Protein AF-0000000066505344 (afdb_homodimer)

Nearest PDB structures (foldseek):
  8f2r-assembly1_I  TM=7.159E-01  e=1.677E-07  Homo sapiens
  8f2u-assembly1_J  TM=8.612E-01  e=7.025E-05  Homo sapiens
  8f2u-assembly1_F  TM=8.385E-01  e=7.400E-04  Homo sapiens
  6rw8-assembly1_A  TM=5.226E-01  e=8.650E-01  Xenorhabdus nematophila
  4qk0-assembly2_D  TM=3.833E-01  e=3.715E-01  Geobacillus stearothermophilus

Secondary structure (DSSP, 8-state):
---------PPBEEEEEEEEEEEE---GGG--EEEEEEEEEEEE--TT--SSTT----EEEEEEEE-HHHHHHHHHHHHHHHHHHHH--/---------PPBEEEEEEEEEEEE---GGG--EEEEEEEEEEEE--TT--SSTT----EEEEEEEE-HHHHHHHHHHHHHHHHHHHH--

Structure (mmCIF, N/CA/C/O backbone):
data_AF-0000000066505344-model_v1
#
loop_
_entity.id
_entity.type
_entity.pdbx_description
1 polymer 'COMM domain-containing protein'
#
loop_
_atom_site.group_PDB
_atom_site.id
_atom_site.type_symbol
_atom_site.label_atom_id
_atom_site.label_alt_id
_atom_site.label_comp_id
_atom_site.label_asym_id
_atom_site.label_entity_id
_atom_site.label_seq_id
_atom_site.pdbx_PDB_ins_code
_atom_site.Cartn_x
_atom_site.Cartn_y
_atom_site.Cartn_z
_atom_site.occupancy
_atom_site.B_iso_or_equiv
_atom_site.auth_seq_id
_atom_site.auth_comp_id
_atom_site.auth_asym_id
_atom_site.auth_atom_id
_atom_site.pdbx_PDB_model_num
ATOM 1 N N . MET A 1 1 ? -14.609 29.438 19.594 1 24.58 1 MET A N 1
ATOM 2 C CA . MET A 1 1 ? -14.969 28.734 18.359 1 24.58 1 MET A CA 1
ATOM 3 C C . MET A 1 1 ? -13.781 27.922 17.844 1 24.58 1 MET A C 1
ATOM 5 O O . MET A 1 1 ? -12.805 28.5 17.344 1 24.58 1 MET A O 1
ATOM 9 N N . SER A 1 2 ? -13.227 27.094 18.703 1 27.55 2 SER A N 1
ATOM 10 C CA . SER A 1 2 ? -12.211 26.141 18.25 1 27.55 2 SER A CA 1
ATOM 11 C C . SER A 1 2 ? -12.57 25.547 16.906 1 27.55 2 SER A C 1
ATOM 13 O O . SER A 1 2 ? -13.625 24.938 16.75 1 27.55 2 SER A O 1
ATOM 15 N N . ASN A 1 3 ? -12.578 26.438 15.852 1 31.67 3 ASN A N 1
ATOM 16 C CA . ASN A 1 3 ? -12.711 25.875 14.508 1 31.67 3 ASN A CA 1
ATOM 17 C C . ASN A 1 3 ? -12.195 24.438 14.445 1 31.67 3 ASN A C 1
ATOM 19 O O . ASN A 1 3 ? -10.992 24.203 14.602 1 31.67 3 ASN A O 1
ATOM 23 N N . SER A 1 4 ? -12.875 23.516 15.227 1 34.47 4 SER A N 1
ATOM 24 C CA . SER A 1 4 ? -12.672 22.094 14.961 1 34.47 4 SER A CA 1
ATOM 25 C C . SER A 1 4 ? -12.414 21.844 13.477 1 34.47 4 SER A C 1
ATOM 27 O O . SER A 1 4 ? -13.32 21.984 12.656 1 34.47 4 SER A O 1
ATOM 29 N N . THR A 1 5 ? -11.516 22.578 12.852 1 36.66 5 THR A N 1
ATOM 30 C CA . THR A 1 5 ? -11.078 22.156 11.523 1 36.66 5 THR A CA 1
ATOM 31 C C . THR A 1 5 ? -11.328 20.672 11.32 1 36.66 5 THR A C 1
ATOM 33 O O . THR A 1 5 ? -10.695 19.844 11.961 1 36.66 5 THR A O 1
ATOM 36 N N . ASN A 1 6 ? -12.523 20.234 11.445 1 39.16 6 ASN A N 1
ATOM 37 C CA . ASN A 1 6 ? -13.07 18.938 11.023 1 39.16 6 ASN A CA 1
ATOM 38 C C . ASN A 1 6 ? -12.305 18.375 9.828 1 39.16 6 ASN A C 1
ATOM 40 O O . ASN A 1 6 ? -12.688 18.594 8.68 1 39.16 6 ASN A O 1
ATOM 44 N N . THR A 1 7 ? -11.203 18.859 9.531 1 48.88 7 THR A N 1
ATOM 45 C CA . THR A 1 7 ? -10.523 18.406 8.328 1 48.88 7 THR A CA 1
ATOM 46 C C . THR A 1 7 ? -10.68 16.891 8.164 1 48.88 7 THR A C 1
ATOM 48 O O . THR A 1 7 ? -10.602 16.141 9.141 1 48.88 7 THR A O 1
ATOM 51 N N . CYS A 1 8 ? -11.773 16.484 7.379 1 55.22 8 CYS A N 1
ATOM 52 C CA . CYS A 1 8 ? -12.047 15.117 6.93 1 55.22 8 CYS A CA 1
ATOM 53 C C . CYS A 1 8 ? -10.766 14.297 6.895 1 55.22 8 CYS A C 1
ATOM 55 O O . CYS A 1 8 ? -9.938 14.469 6 1 55.22 8 CYS A O 1
ATOM 57 N N . SER A 1 9 ? -10.297 14.062 8.109 1 75.12 9 SER A N 1
ATOM 58 C CA . SER A 1 9 ? -9.078 13.273 8.258 1 75.12 9 SER A CA 1
ATOM 59 C C . SER A 1 9 ? -9.203 11.922 7.559 1 75.12 9 SER A C 1
ATOM 61 O O . SER A 1 9 ? -10.305 11.391 7.418 1 75.12 9 SER A O 1
ATOM 63 N N . LEU A 1 10 ? -8.5 11.664 6.59 1 86.19 10 LEU A N 1
ATOM 64 C CA . LEU A 1 10 ? -8.414 10.375 5.918 1 86.19 10 LEU A CA 1
ATOM 65 C C . LEU A 1 10 ? -8.031 9.273 6.898 1 86.19 10 LEU A C 1
ATOM 67 O O . LEU A 1 10 ? -7.391 9.539 7.918 1 86.19 10 LEU A O 1
ATOM 71 N N . PRO A 1 11 ? -8.695 8.133 6.699 1 89.88 11 PRO A N 1
ATOM 72 C CA . PRO A 1 11 ? -8.266 7 7.527 1 89.88 11 PRO A CA 1
ATOM 73 C C . PRO A 1 11 ? -6.758 6.785 7.5 1 89.88 11 PRO A C 1
ATOM 75 O O . PRO A 1 11 ? -6.102 7.113 6.508 1 89.88 11 PRO A O 1
ATOM 78 N N . ARG A 1 12 ? -6.207 6.309 8.633 1 91.5 12 ARG A N 1
ATOM 79 C CA . ARG A 1 12 ? -4.805 5.914 8.711 1 91.5 12 ARG A CA 1
ATOM 80 C C . ARG A 1 12 ? -4.652 4.406 8.547 1 91.5 12 ARG A C 1
ATOM 82 O O . ARG A 1 12 ? -5.562 3.643 8.875 1 91.5 12 ARG A O 1
ATOM 89 N N . MET A 1 13 ? -3.576 4.031 8.031 1 93.12 13 MET A N 1
ATOM 90 C CA . MET A 1 13 ? -3.266 2.607 7.98 1 93.12 13 MET A CA 1
ATOM 91 C C . MET A 1 13 ? -2.953 2.062 9.367 1 93.12 13 MET A C 1
ATOM 93 O O . MET A 1 13 ? -2.137 2.635 10.094 1 93.12 13 MET A O 1
ATOM 97 N N . VAL A 1 14 ? -3.619 0.984 9.742 1 93.06 14 VAL A N 1
ATOM 98 C CA . VAL A 1 14 ? -3.48 0.418 11.086 1 93.06 14 VAL A CA 1
ATOM 99 C C . VAL A 1 14 ? -2.49 -0.744 11.055 1 93.06 14 VAL A C 1
ATOM 101 O O . VAL A 1 14 ? -1.747 -0.96 12.016 1 93.06 14 VAL A O 1
ATOM 104 N N . SER A 1 15 ? -2.537 -1.477 9.953 1 94.12 15 SER A N 1
ATOM 105 C CA . SER A 1 15 ? -1.648 -2.631 9.867 1 94.12 15 SER A CA 1
ATOM 106 C C . SER A 1 15 ? -1.377 -3.01 8.414 1 94.12 15 SER A C 1
ATOM 108 O O . SER A 1 15 ? -2.193 -2.734 7.535 1 94.12 15 SER A O 1
ATOM 110 N N . LEU A 1 16 ? -0.173 -3.576 8.195 1 95.06 16 LEU A N 1
ATOM 111 C CA . LEU A 1 16 ? 0.272 -4.105 6.914 1 95.06 16 LEU A CA 1
ATOM 112 C C . LEU A 1 16 ? 0.812 -5.523 7.07 1 95.06 16 LEU A C 1
ATOM 114 O O . LEU A 1 16 ? 1.646 -5.785 7.938 1 95.06 16 LEU A O 1
ATOM 118 N N . ASP A 1 17 ? 0.22 -6.449 6.324 1 95.69 17 ASP A N 1
ATOM 119 C CA . ASP A 1 17 ? 0.693 -7.832 6.285 1 95.69 17 ASP A CA 1
ATOM 120 C C . ASP A 1 17 ? 0.846 -8.32 4.844 1 95.69 17 ASP A C 1
ATOM 122 O O . ASP A 1 17 ? 0.149 -7.84 3.945 1 95.69 17 ASP A O 1
ATOM 126 N N . TRP A 1 18 ? 1.891 -9.109 4.684 1 95.88 18 TRP A N 1
ATOM 127 C CA . TRP A 1 18 ? 2.098 -9.656 3.346 1 95.88 18 TRP A CA 1
ATOM 128 C C . TRP A 1 18 ? 2.504 -11.125 3.414 1 95.88 18 TRP A C 1
ATOM 130 O O . TRP A 1 18 ? 3.018 -11.586 4.438 1 95.88 18 TRP A O 1
ATOM 140 N N . ARG A 1 19 ? 2.139 -11.812 2.502 1 95.69 19 ARG A N 1
ATOM 141 C CA . ARG A 1 19 ? 2.566 -13.195 2.316 1 95.69 19 ARG A CA 1
ATOM 142 C C . ARG A 1 19 ? 2.842 -13.492 0.845 1 95.69 19 ARG A C 1
ATOM 144 O O . ARG A 1 19 ? 2.189 -12.93 -0.039 1 95.69 19 ARG A O 1
ATOM 151 N N . MET A 1 20 ? 3.832 -14.266 0.591 1 92.94 20 MET A N 1
ATOM 152 C CA . MET A 1 20 ? 4.156 -14.719 -0.758 1 92.94 20 MET A CA 1
ATOM 153 C C . MET A 1 20 ? 3.643 -16.141 -0.994 1 92.94 20 MET A C 1
ATOM 155 O O . MET A 1 20 ? 3.75 -16.984 -0.115 1 92.94 20 MET A O 1
ATOM 159 N N . ASP A 1 21 ? 2.941 -16.297 -2.092 1 87.69 21 ASP A N 1
ATOM 160 C CA . ASP A 1 21 ? 2.475 -17.609 -2.496 1 87.69 21 ASP A CA 1
ATOM 161 C C . ASP A 1 21 ? 3.002 -17.984 -3.879 1 87.69 21 ASP A C 1
ATOM 163 O O . ASP A 1 21 ? 3.436 -17.125 -4.637 1 87.69 21 ASP A O 1
ATOM 167 N N . ILE A 1 22 ? 3.184 -19.297 -4.043 1 86.31 22 ILE A N 1
ATOM 168 C CA . ILE A 1 22 ? 3.646 -19.781 -5.34 1 86.31 22 ILE A CA 1
ATOM 169 C C . ILE A 1 22 ? 2.523 -20.547 -6.039 1 86.31 22 ILE A C 1
ATOM 171 O O . ILE A 1 22 ? 1.933 -21.453 -5.457 1 86.31 22 ILE A O 1
ATOM 175 N N . LYS A 1 23 ? 2.096 -20.016 -7.125 1 77.44 23 LYS A N 1
ATOM 176 C CA . LYS A 1 23 ? 1.191 -20.766 -7.988 1 77.44 23 LYS A CA 1
ATOM 177 C C . LYS A 1 23 ? 1.968 -21.656 -8.961 1 77.44 23 LYS A C 1
ATOM 179 O O . LYS A 1 23 ? 3.039 -21.266 -9.438 1 77.44 23 LYS A O 1
ATOM 184 N N . THR A 1 24 ? 1.573 -22.891 -9.008 1 79 24 THR A N 1
ATOM 185 C CA . THR A 1 24 ? 2.27 -23.828 -9.875 1 79 24 THR A CA 1
ATOM 186 C C . THR A 1 24 ? 1.419 -24.156 -11.102 1 79 24 THR A C 1
ATOM 188 O O . THR A 1 24 ? 0.193 -24.25 -11.008 1 79 24 THR A O 1
ATOM 191 N N . SER A 1 25 ? 2.088 -24.203 -12.227 1 75.5 25 SER A N 1
ATOM 192 C CA . SER A 1 25 ? 1.41 -24.734 -13.398 1 75.5 25 SER A CA 1
ATOM 193 C C . SER A 1 25 ? 1.431 -26.266 -13.398 1 75.5 25 SER A C 1
ATOM 195 O O . SER A 1 25 ? 2.367 -26.875 -12.883 1 75.5 25 SER A O 1
ATOM 197 N N . SER A 1 26 ? 0.254 -26.891 -13.633 1 76 26 SER A N 1
ATOM 198 C CA . SER A 1 26 ? 0.185 -28.344 -13.688 1 76 26 SER A CA 1
ATOM 199 C C . SER A 1 26 ? 0.644 -28.875 -15.039 1 76 26 SER A C 1
ATOM 201 O O . SER A 1 26 ? 0.779 -30.078 -15.227 1 76 26 SER A O 1
ATOM 203 N N . ASP A 1 27 ? 0.728 -28.016 -15.969 1 75.25 27 ASP A N 1
ATOM 204 C CA . ASP A 1 27 ? 1.2 -28.484 -17.266 1 75.25 27 ASP A CA 1
ATOM 205 C C . ASP A 1 27 ? 2.65 -28.953 -17.188 1 75.25 27 ASP A C 1
ATOM 207 O O . ASP A 1 27 ? 3.531 -28.203 -16.766 1 75.25 27 ASP A O 1
ATOM 211 N N . VAL A 1 28 ? 2.926 -30.281 -17.547 1 72.44 28 VAL A N 1
ATOM 212 C CA . VAL A 1 28 ? 4.207 -30.969 -17.391 1 72.44 28 VAL A CA 1
ATOM 213 C C . VAL A 1 28 ? 5.293 -30.219 -18.156 1 72.44 28 VAL A C 1
ATOM 215 O O . VAL A 1 28 ? 6.441 -30.156 -17.703 1 72.44 28 VAL A O 1
ATOM 218 N N . MET A 1 29 ? 5.09 -29.594 -19.203 1 85.19 29 MET A N 1
ATOM 219 C CA . MET A 1 29 ? 6.105 -28.938 -20.031 1 85.19 29 MET A CA 1
ATOM 220 C C . MET A 1 29 ? 6.297 -27.484 -19.609 1 85.19 29 MET A C 1
ATOM 222 O O . MET A 1 29 ? 7.312 -26.875 -19.938 1 85.19 29 MET A O 1
ATOM 226 N N . SER A 1 30 ? 5.422 -26.953 -18.984 1 74.44 30 SER A N 1
ATOM 227 C CA . SER A 1 30 ? 5.438 -25.531 -18.672 1 74.44 30 SER A CA 1
ATOM 228 C C . SER A 1 30 ? 5.336 -25.281 -17.172 1 74.44 30 SER A C 1
ATOM 230 O O . SER A 1 30 ? 4.801 -24.266 -16.734 1 74.44 30 SER A O 1
ATOM 232 N N . ARG A 1 31 ? 5.871 -26.219 -16.375 1 77.81 31 ARG A N 1
ATOM 233 C CA . ARG A 1 31 ? 5.715 -26.109 -14.922 1 77.81 31 ARG A CA 1
ATOM 234 C C . ARG A 1 31 ? 6.516 -24.938 -14.367 1 77.81 31 ARG A C 1
ATOM 236 O O . ARG A 1 31 ? 7.742 -25.016 -14.25 1 77.81 31 ARG A O 1
ATOM 243 N N . MET A 1 32 ? 5.84 -23.719 -14.453 1 76.38 32 MET A N 1
ATOM 244 C CA . MET A 1 32 ? 6.488 -22.547 -13.867 1 76.38 32 MET A CA 1
ATOM 245 C C . MET A 1 32 ? 5.824 -22.156 -12.547 1 76.38 32 MET A C 1
ATOM 247 O O . MET A 1 32 ? 4.605 -22.281 -12.406 1 76.38 32 MET A O 1
ATOM 251 N N . ASN A 1 33 ? 6.691 -22.094 -11.641 1 79 33 ASN A N 1
ATOM 252 C CA . ASN A 1 33 ? 6.211 -21.531 -10.383 1 79 33 ASN A CA 1
ATOM 253 C C . ASN A 1 33 ? 6.137 -20 -10.461 1 79 33 ASN A C 1
ATOM 255 O O . ASN A 1 33 ? 7.16 -19.328 -10.609 1 79 33 ASN A O 1
ATOM 259 N N . VAL A 1 34 ? 4.875 -19.422 -10.523 1 81.19 34 VAL A N 1
ATOM 260 C CA . VAL A 1 34 ? 4.699 -17.984 -10.539 1 81.19 34 VAL A CA 1
ATOM 261 C C . VAL A 1 34 ? 4.398 -17.469 -9.133 1 81.19 34 VAL A C 1
ATOM 263 O O . VAL A 1 34 ? 3.318 -17.734 -8.594 1 81.19 34 VAL A O 1
ATOM 266 N N . PRO A 1 35 ? 5.402 -16.891 -8.57 1 87.12 35 PRO A N 1
ATOM 267 C CA . PRO A 1 35 ? 5.117 -16.328 -7.246 1 87.12 35 PRO A CA 1
ATOM 268 C C . PRO A 1 35 ? 4.121 -15.172 -7.301 1 87.12 35 PRO A C 1
ATOM 270 O O . PRO A 1 35 ? 4.07 -14.445 -8.297 1 87.12 35 PRO A O 1
ATOM 273 N N . SER A 1 36 ? 3.271 -15.102 -6.336 1 87.25 36 SER A N 1
ATOM 274 C CA . SER A 1 36 ? 2.348 -13.984 -6.164 1 87.25 36 SER A CA 1
ATOM 275 C C . SER A 1 36 ? 2.342 -13.492 -4.719 1 87.25 36 SER A C 1
ATOM 277 O O . SER A 1 36 ? 2.547 -14.273 -3.789 1 87.25 36 SER A O 1
ATOM 279 N N . VAL A 1 37 ? 2.176 -12.242 -4.625 1 94 37 VAL A N 1
ATOM 280 C CA . VAL A 1 37 ? 2.203 -11.648 -3.295 1 94 37 VAL A CA 1
ATOM 281 C C . VAL A 1 37 ? 0.792 -11.227 -2.885 1 94 37 VAL A C 1
ATOM 283 O O . VAL A 1 37 ? 0.083 -10.578 -3.654 1 94 37 VAL A O 1
ATOM 286 N N . LEU A 1 38 ? 0.381 -11.688 -1.726 1 95 38 LEU A N 1
ATOM 287 C CA . LEU A 1 38 ? -0.875 -11.242 -1.128 1 95 38 LEU A CA 1
ATOM 288 C C . LEU A 1 38 ? -0.627 -10.156 -0.088 1 95 38 LEU A C 1
ATOM 290 O O . LEU A 1 38 ? 0.115 -10.367 0.874 1 95 38 LEU A O 1
ATOM 294 N N . PHE A 1 39 ? -1.194 -9.023 -0.381 1 95.62 39 PHE A N 1
ATOM 295 C CA . PHE A 1 39 ? -1.057 -7.9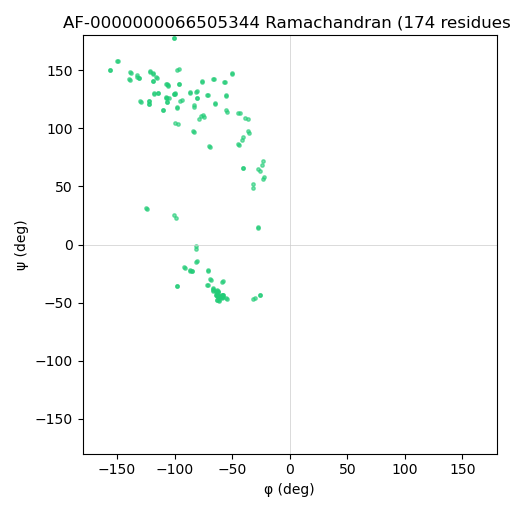14 0.56 1 95.62 39 PHE A CA 1
ATOM 296 C C . PHE A 1 39 ? -2.357 -7.688 1.321 1 95.62 39 PHE A C 1
ATOM 298 O O . PHE A 1 39 ? -3.438 -7.691 0.729 1 95.62 39 PHE A O 1
ATOM 305 N N . LYS A 1 40 ? -2.211 -7.473 2.574 1 95.56 40 LYS A N 1
ATOM 306 C CA . LYS A 1 40 ? -3.332 -7.152 3.453 1 95.56 40 LYS A CA 1
ATOM 307 C C . LYS A 1 40 ? -3.113 -5.816 4.156 1 95.56 40 LYS A C 1
ATOM 309 O O . LYS A 1 40 ? -2.115 -5.633 4.855 1 95.56 40 LYS A O 1
ATOM 314 N N . LEU A 1 41 ? -4.062 -4.887 3.922 1 95.81 41 LEU A N 1
ATOM 315 C CA . LEU A 1 41 ? -4.047 -3.582 4.574 1 95.81 41 LEU A CA 1
ATOM 316 C C . LEU A 1 41 ? -5.25 -3.424 5.5 1 95.81 41 LEU A C 1
ATOM 318 O O . LEU A 1 41 ? -6.379 -3.75 5.117 1 95.81 41 LEU A O 1
ATOM 322 N N . GLU A 1 42 ? -4.988 -3.035 6.637 1 94.94 42 GLU A N 1
ATOM 323 C CA . GLU A 1 42 ? -6.043 -2.609 7.551 1 94.94 42 GLU A CA 1
ATOM 324 C C . GLU A 1 42 ? -6.047 -1.094 7.723 1 94.94 42 GLU A C 1
ATOM 326 O O . GLU A 1 42 ? -5.023 -0.501 8.07 1 94.94 42 GLU A O 1
ATOM 331 N N . VAL A 1 43 ? -7.184 -0.466 7.414 1 94.31 43 VAL A N 1
ATOM 332 C CA . VAL A 1 43 ? -7.332 0.983 7.508 1 94.31 43 VAL A CA 1
ATOM 333 C C . VAL A 1 43 ? -8.422 1.327 8.523 1 94.31 43 VAL A C 1
ATOM 335 O O . VAL A 1 43 ? -9.367 0.561 8.711 1 94.31 43 VAL A O 1
ATOM 338 N N . GLU A 1 44 ? -8.203 2.492 9.219 1 90.81 44 GLU A N 1
ATOM 339 C CA . GLU A 1 44 ? -9.242 2.945 10.141 1 90.81 44 GLU A CA 1
ATOM 340 C C . GLU A 1 44 ? -10.586 3.082 9.43 1 90.81 44 GLU A C 1
ATOM 342 O O . GLU A 1 44 ? -10.648 3.57 8.297 1 90.81 44 GLU A O 1
ATOM 347 N N . ASP A 1 45 ? -11.594 2.432 10.023 1 86.94 45 ASP A N 1
ATOM 348 C CA . ASP A 1 45 ? -12.938 2.592 9.477 1 86.94 45 ASP A CA 1
ATOM 349 C C . ASP A 1 45 ? -13.602 3.859 10.008 1 86.94 45 ASP A C 1
ATOM 351 O O . ASP A 1 45 ? -14.195 3.85 11.094 1 86.94 45 ASP A O 1
ATOM 355 N N . LYS A 1 46 ? -13.508 4.883 9.211 1 77.38 46 LYS A N 1
ATOM 356 C CA . LYS A 1 46 ? -14.023 6.172 9.672 1 77.38 46 LYS A CA 1
ATOM 357 C C . LYS A 1 46 ? -15.516 6.305 9.367 1 77.38 46 LYS A C 1
ATOM 359 O O . LYS A 1 46 ? -16.188 7.18 9.914 1 77.38 46 LYS A O 1
ATOM 364 N N . ASP A 1 47 ? -15.906 5.566 8.438 1 73.75 47 ASP A N 1
ATOM 365 C CA . ASP A 1 47 ? -17.328 5.641 8.086 1 73.75 47 ASP A CA 1
ATOM 366 C C . ASP A 1 47 ? -18.188 5.066 9.203 1 73.75 47 ASP A C 1
ATOM 368 O O . ASP A 1 47 ? -19.391 5.379 9.289 1 73.75 47 ASP A O 1
ATOM 372 N N . ASN A 1 48 ? -17.562 4.098 9.875 1 63.5 48 ASN A N 1
ATOM 373 C CA . ASN A 1 48 ? -18.375 3.461 10.906 1 63.5 48 ASN A CA 1
ATOM 374 C C . ASN A 1 48 ? -18.062 4.023 12.297 1 63.5 48 ASN A C 1
ATOM 376 O O . ASN A 1 48 ? -18.047 3.287 13.281 1 63.5 48 ASN A O 1
ATOM 380 N N . LYS A 1 49 ? -17.5 5.301 12.305 1 54.12 49 LYS A N 1
ATOM 381 C CA . LYS A 1 49 ? -17.328 5.836 13.656 1 54.12 49 LYS A CA 1
ATOM 382 C C . LYS A 1 49 ? -18.578 5.582 14.508 1 54.12 49 LYS A C 1
ATOM 384 O O . LYS A 1 49 ? -19.688 5.977 14.141 1 54.12 49 LYS A O 1
ATOM 389 N N . VAL A 1 50 ? -18.688 4.492 15.109 1 52.38 50 VAL A N 1
ATOM 390 C CA . VAL A 1 50 ? -19.719 4.316 16.125 1 52.38 50 VAL A CA 1
ATOM 391 C C . VAL A 1 50 ? -19.797 5.555 17.016 1 52.38 50 VAL A C 1
ATOM 393 O O . VAL A 1 50 ? -18.75 6.078 17.438 1 52.38 50 VAL A O 1
ATOM 396 N N . ILE A 1 51 ? -20.797 6.285 17 1 52.28 51 ILE A N 1
ATOM 397 C CA . ILE A 1 51 ? -21.234 7.344 17.891 1 52.28 51 ILE A CA 1
ATOM 398 C C . ILE A 1 51 ? -20.734 7.051 19.312 1 52.28 51 ILE A C 1
ATOM 400 O O . ILE A 1 51 ? -20.469 7.977 20.094 1 52.28 51 ILE A O 1
ATOM 404 N N . ASP A 1 52 ? -20.906 5.773 19.781 1 52.12 52 ASP A N 1
ATOM 405 C CA . ASP A 1 52 ? -20.75 5.633 21.234 1 52.12 52 ASP A CA 1
ATOM 406 C C . ASP A 1 52 ? -19.281 5.562 21.609 1 52.12 52 ASP A C 1
ATOM 408 O O . ASP A 1 52 ? -18.453 5.027 20.859 1 52.12 52 ASP A O 1
ATOM 412 N N . GLN A 1 53 ? -18.797 6.375 22.484 1 53.5 53 GLN A N 1
ATOM 413 C CA . GLN A 1 53 ? -17.516 6.594 23.156 1 53.5 53 GLN A CA 1
ATOM 414 C C . GLN A 1 53 ? -16.703 5.309 23.219 1 53.5 53 GLN A C 1
ATOM 416 O O . GLN A 1 53 ? -15.461 5.348 23.219 1 53.5 53 GLN A O 1
ATOM 421 N N . ASP A 1 54 ? -17.266 4.148 23.547 1 53.44 54 ASP A N 1
ATOM 422 C CA . ASP A 1 54 ? -16.609 2.896 23.891 1 53.44 54 ASP A CA 1
ATOM 423 C C . ASP A 1 54 ? -16.188 2.137 22.625 1 53.44 54 ASP A C 1
ATOM 425 O O . ASP A 1 54 ? -15.93 0.933 22.688 1 53.44 54 ASP A O 1
ATOM 429 N N . GLU A 1 55 ? -16.469 2.635 21.484 1 54.5 55 GLU A N 1
ATOM 430 C CA . GL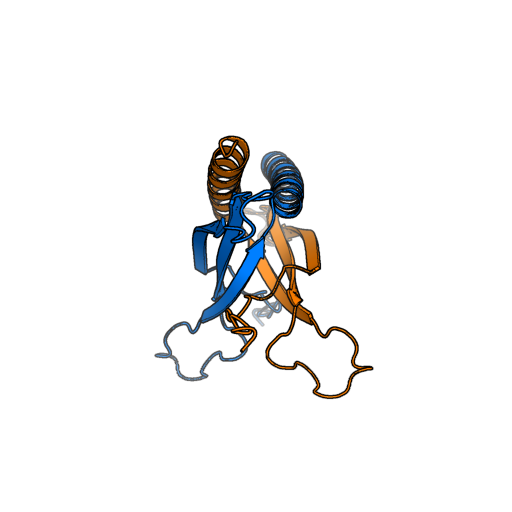U A 1 55 ? -16.531 1.737 20.328 1 54.5 55 GLU A CA 1
ATOM 431 C C . GLU A 1 55 ? -15.141 1.489 19.766 1 54.5 55 GLU A C 1
ATOM 433 O O . GLU A 1 55 ? -14.312 2.396 19.719 1 54.5 55 GLU A O 1
ATOM 438 N N . GLU A 1 56 ? -14.719 0.242 19.75 1 64.75 56 GLU A N 1
ATOM 439 C CA . GLU A 1 56 ? -13.547 -0.43 19.188 1 64.75 56 GLU A CA 1
ATOM 440 C C . GLU A 1 56 ? -13.195 0.139 17.828 1 64.75 56 GLU A C 1
ATOM 442 O O . GLU A 1 56 ? -14.078 0.377 17 1 64.75 56 GLU A O 1
ATOM 447 N N . GLN A 1 57 ? -12.195 0.812 17.766 1 70.81 57 GLN A N 1
ATOM 448 C CA . GLN A 1 57 ? -11.648 1.241 16.484 1 70.81 57 GLN A CA 1
ATOM 449 C C . GLN A 1 57 ? -11.836 0.164 15.422 1 70.81 57 GLN A C 1
ATOM 451 O O . GLN A 1 57 ? -11.25 -0.917 15.516 1 70.81 57 GLN A O 1
ATOM 456 N N . LYS A 1 58 ? -12.906 0.294 14.633 1 83.19 58 LYS A N 1
ATOM 457 C CA . LYS A 1 58 ? -13.156 -0.661 13.562 1 83.19 58 LYS A CA 1
ATOM 458 C C . LYS A 1 58 ? -12.227 -0.416 12.375 1 83.19 58 LYS A C 1
ATOM 460 O O . LYS A 1 58 ? -11.82 0.72 12.125 1 83.19 58 LYS A O 1
ATOM 465 N N . THR A 1 59 ? -11.766 -1.53 11.812 1 90.31 59 THR A N 1
ATOM 466 C CA . THR A 1 59 ? -10.852 -1.433 10.688 1 90.31 59 THR A CA 1
ATOM 467 C C . THR A 1 59 ? -11.484 -2.018 9.422 1 90.31 59 THR A C 1
ATOM 469 O O . THR A 1 59 ? -12.43 -2.809 9.508 1 90.31 59 THR A O 1
ATOM 472 N N . LYS A 1 60 ? -11.234 -1.441 8.32 1 89.81 60 LYS A N 1
ATOM 473 C CA . LYS A 1 60 ? -11.516 -2.016 7.008 1 89.81 60 LYS A CA 1
ATOM 474 C C . LYS A 1 60 ? -10.297 -2.748 6.453 1 89.81 60 LYS A C 1
ATOM 476 O O . LYS A 1 60 ? -9.203 -2.189 6.406 1 89.81 60 LYS A O 1
ATOM 481 N N . THR A 1 61 ? -10.523 -3.947 6.148 1 93.06 61 THR A N 1
ATOM 482 C CA . THR A 1 61 ? -9.438 -4.785 5.641 1 93.06 61 THR A CA 1
ATOM 483 C C . THR A 1 61 ? -9.516 -4.91 4.121 1 93.06 61 THR A C 1
ATOM 485 O O . THR A 1 61 ? -10.594 -5.148 3.57 1 93.06 61 THR A O 1
ATOM 488 N N . VAL A 1 62 ? -8.359 -4.652 3.498 1 93.12 62 VAL A N 1
ATOM 489 C CA . VAL A 1 62 ? -8.273 -4.852 2.055 1 93.12 62 VAL A CA 1
ATOM 490 C C . VAL A 1 62 ? -7.16 -5.852 1.738 1 93.12 62 VAL A C 1
ATOM 492 O O . VAL A 1 62 ? -6.027 -5.699 2.203 1 93.12 62 VAL A O 1
ATOM 495 N N . ILE A 1 63 ? -7.453 -6.91 1.06 1 93.88 63 ILE A N 1
ATOM 496 C CA . ILE A 1 63 ? -6.48 -7.906 0.628 1 93.88 63 ILE A CA 1
ATOM 497 C C . ILE A 1 63 ? -6.445 -7.969 -0.897 1 93.88 63 ILE A C 1
ATOM 499 O O . ILE A 1 63 ? -7.492 -8.07 -1.544 1 93.88 63 ILE A O 1
ATOM 503 N N . PHE A 1 64 ? -5.277 -7.902 -1.396 1 93.56 64 PHE A N 1
ATOM 504 C CA . PHE A 1 64 ? -5.152 -7.891 -2.85 1 93.56 64 PHE A CA 1
ATOM 505 C C . PHE A 1 64 ? -3.84 -8.523 -3.287 1 93.56 64 PHE A C 1
ATOM 507 O O . PHE A 1 64 ? -2.92 -8.68 -2.48 1 93.56 64 PHE A O 1
ATOM 514 N N . GLU A 1 65 ? -3.805 -8.953 -4.48 1 93.62 65 GLU A N 1
ATOM 515 C CA . GLU A 1 65 ? -2.635 -9.625 -5.039 1 93.62 65 GLU A CA 1
ATOM 516 C C . GLU A 1 65 ? -1.757 -8.641 -5.816 1 93.62 65 GLU A C 1
ATOM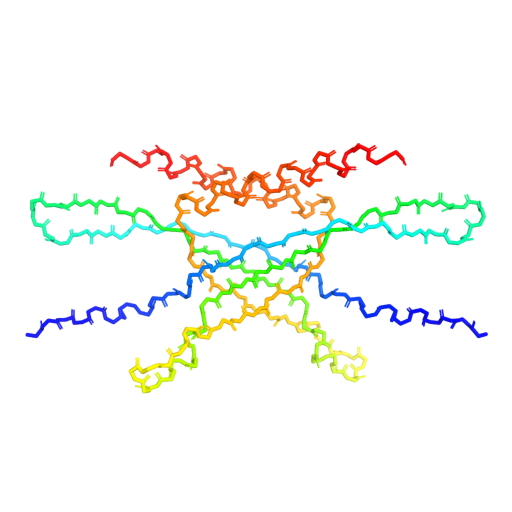 518 O O . GLU A 1 65 ? -2.266 -7.777 -6.527 1 93.62 65 GLU A O 1
ATOM 523 N N . LEU A 1 66 ? -0.473 -8.742 -5.648 1 94.25 66 LEU A N 1
ATOM 524 C CA . LEU A 1 66 ? 0.518 -7.977 -6.391 1 94.25 66 LEU A CA 1
ATOM 525 C C . LEU A 1 66 ? 1.433 -8.898 -7.191 1 94.25 66 LEU A C 1
ATOM 527 O O . LEU A 1 66 ? 1.813 -9.969 -6.715 1 94.25 66 LEU A O 1
ATOM 531 N N . ASN A 1 67 ? 1.723 -8.438 -8.352 1 89.62 67 ASN A N 1
ATOM 532 C CA . ASN A 1 67 ? 2.785 -9.109 -9.094 1 89.62 67 ASN A CA 1
ATOM 533 C C . ASN A 1 67 ? 4.102 -8.344 -9 1 89.62 67 ASN A C 1
ATOM 535 O O . ASN A 1 67 ? 4.172 -7.297 -8.352 1 89.62 67 ASN A O 1
ATOM 539 N N . LYS A 1 68 ? 5.117 -8.906 -9.594 1 92.38 68 LYS A N 1
ATOM 540 C CA . LYS A 1 68 ? 6.453 -8.32 -9.508 1 92.38 68 LYS A CA 1
ATOM 541 C C . LYS A 1 68 ? 6.461 -6.895 -10.039 1 92.38 68 LYS A C 1
ATOM 543 O O . LYS A 1 68 ? 7.031 -5.996 -9.414 1 92.38 68 LYS A O 1
ATOM 548 N N . GLU A 1 69 ? 5.812 -6.719 -11.102 1 93.56 69 GLU A N 1
ATOM 549 C CA . GLU A 1 69 ? 5.766 -5.391 -11.711 1 93.56 69 GLU A CA 1
ATOM 550 C C . GLU A 1 69 ? 5.082 -4.383 -10.797 1 93.56 69 GLU A C 1
ATOM 552 O O . GLU A 1 69 ? 5.555 -3.254 -10.641 1 93.56 69 GLU A O 1
ATOM 557 N N . THR A 1 70 ? 3.998 -4.801 -10.227 1 94.44 70 THR A N 1
ATOM 558 C CA . THR A 1 70 ? 3.254 -3.918 -9.336 1 94.44 70 THR A CA 1
ATOM 559 C C . THR A 1 70 ? 4.059 -3.619 -8.07 1 94.44 70 THR A C 1
ATOM 561 O O . THR A 1 70 ? 4.07 -2.486 -7.59 1 94.44 70 THR A O 1
ATOM 564 N N . VAL A 1 71 ? 4.73 -4.57 -7.559 1 96.06 71 VAL A N 1
ATOM 565 C CA . VAL A 1 71 ? 5.602 -4.387 -6.402 1 96.06 71 VAL A CA 1
ATOM 566 C C . VAL A 1 71 ? 6.672 -3.344 -6.719 1 96.06 71 VAL A C 1
ATOM 568 O O . VAL A 1 71 ? 6.891 -2.412 -5.941 1 96.06 71 VAL A O 1
ATOM 571 N N . ASN A 1 72 ? 7.289 -3.443 -7.887 1 96.62 72 ASN A N 1
ATOM 572 C CA . ASN A 1 72 ? 8.328 -2.504 -8.297 1 96.62 72 ASN A CA 1
ATOM 573 C C . ASN A 1 72 ? 7.781 -1.082 -8.406 1 96.62 72 ASN A C 1
ATOM 575 O O . ASN A 1 72 ? 8.453 -0.124 -8.016 1 96.62 72 ASN A O 1
ATOM 579 N N . THR A 1 73 ? 6.605 -0.958 -8.938 1 96.88 73 THR A N 1
ATOM 580 C CA . THR A 1 73 ? 5.973 0.351 -9.078 1 96.88 73 THR A CA 1
ATOM 581 C C . THR A 1 73 ? 5.707 0.965 -7.703 1 96.88 73 THR A C 1
ATOM 583 O O . THR A 1 73 ? 5.953 2.154 -7.492 1 96.88 73 THR A O 1
ATOM 586 N N . MET A 1 74 ? 5.207 0.117 -6.773 1 97.25 74 MET A N 1
ATOM 587 C CA . MET A 1 74 ? 4.938 0.583 -5.418 1 97.25 74 MET A CA 1
ATOM 588 C C . MET A 1 74 ? 6.227 1.009 -4.723 1 97.25 74 MET A C 1
ATOM 590 O O . MET A 1 74 ? 6.266 2.047 -4.059 1 97.25 74 MET A O 1
ATOM 594 N N . LEU A 1 75 ? 7.281 0.274 -4.922 1 97.88 75 LEU A N 1
ATOM 595 C CA . LEU A 1 75 ? 8.578 0.599 -4.348 1 97.88 75 LEU A CA 1
ATOM 596 C C . LEU A 1 75 ? 9.086 1.94 -4.867 1 97.88 75 LEU A C 1
ATOM 598 O O . LEU A 1 75 ? 9.508 2.797 -4.086 1 97.88 75 LEU A O 1
ATOM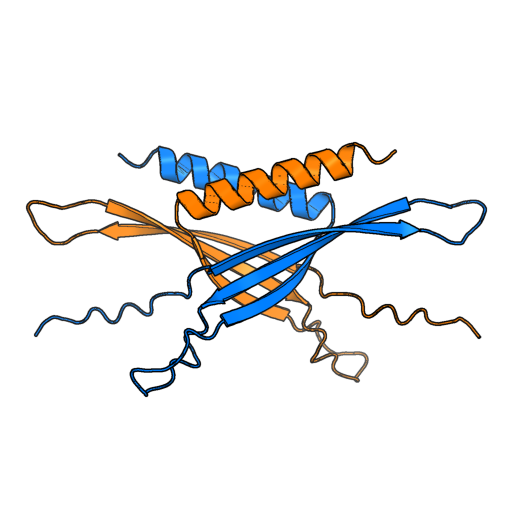 602 N N . ASP A 1 76 ? 8.953 2.088 -6.102 1 97.5 76 ASP A N 1
ATOM 603 C CA . ASP A 1 76 ? 9.398 3.34 -6.707 1 97.5 76 ASP A CA 1
ATOM 604 C C . ASP A 1 76 ? 8.625 4.527 -6.141 1 97.5 76 ASP A C 1
ATOM 606 O O . ASP A 1 76 ? 9.211 5.562 -5.824 1 97.5 76 ASP A O 1
ATOM 610 N N . SER A 1 77 ? 7.344 4.43 -6.094 1 96.81 77 SER A N 1
ATOM 611 C CA . SER A 1 77 ? 6.484 5.5 -5.602 1 96.81 77 SER A CA 1
ATOM 612 C C . SER A 1 77 ? 6.801 5.84 -4.148 1 96.81 77 SER A C 1
ATOM 614 O O . SER A 1 77 ? 6.945 7.012 -3.797 1 96.81 77 SER A O 1
ATOM 616 N N . LEU A 1 78 ? 6.98 4.785 -3.32 1 97.5 78 LEU A N 1
ATOM 617 C CA . LEU A 1 78 ? 7.219 4.988 -1.896 1 97.5 78 LEU A CA 1
ATOM 618 C C . LEU A 1 78 ? 8.617 5.555 -1.655 1 97.5 78 LEU A C 1
ATOM 620 O O . LEU A 1 78 ? 8.82 6.344 -0.729 1 97.5 78 LEU A O 1
ATOM 624 N N . GLU A 1 79 ? 9.547 5.121 -2.486 1 97.38 79 GLU A N 1
ATOM 625 C CA . GLU A 1 79 ? 10.891 5.699 -2.391 1 97.38 79 GLU A CA 1
ATOM 626 C C . GLU A 1 79 ? 10.867 7.195 -2.682 1 97.38 79 GLU A C 1
ATOM 628 O O . GLU A 1 79 ? 11.523 7.977 -1.993 1 97.38 79 GLU A O 1
ATOM 633 N N . PHE A 1 80 ? 10.141 7.629 -3.721 1 96.88 80 PHE A N 1
ATOM 634 C CA . PHE A 1 80 ? 9.992 9.039 -4.051 1 96.88 80 PHE A CA 1
ATOM 635 C C . PHE A 1 80 ? 9.375 9.812 -2.891 1 96.88 80 PHE A C 1
ATOM 637 O O . PHE A 1 80 ? 9.867 10.875 -2.516 1 96.88 80 PHE A O 1
ATOM 644 N N . VAL A 1 81 ? 8.359 9.219 -2.371 1 96.69 81 VAL A N 1
ATOM 645 C CA . VAL A 1 81 ? 7.648 9.852 -1.263 1 96.69 81 VAL A CA 1
ATOM 646 C C . VAL A 1 81 ? 8.586 9.984 -0.061 1 96.69 81 VAL A C 1
ATOM 648 O O . VAL A 1 81 ? 8.648 11.047 0.566 1 96.69 81 VAL A O 1
ATOM 651 N N . LYS A 1 82 ? 9.273 8.922 0.273 1 96.12 82 LYS A N 1
ATOM 652 C CA . LYS A 1 82 ? 10.227 8.953 1.376 1 96.12 82 LYS A CA 1
ATOM 653 C C . LYS A 1 82 ? 11.25 10.062 1.182 1 96.12 82 LYS A C 1
ATOM 655 O O . LYS A 1 82 ? 11.562 10.805 2.119 1 96.12 82 LYS A O 1
ATOM 660 N N . ASN A 1 83 ? 11.75 10.117 -0.002 1 96.12 83 ASN A N 1
ATOM 661 C CA . ASN A 1 83 ? 12.719 11.164 -0.298 1 96.12 83 ASN A CA 1
ATOM 662 C C . ASN A 1 83 ? 12.148 12.555 -0.058 1 96.12 83 ASN A C 1
ATOM 664 O O . ASN A 1 83 ? 12.836 13.438 0.458 1 96.12 83 ASN A O 1
ATOM 668 N N . GLN A 1 84 ? 10.875 12.742 -0.517 1 92.81 84 GLN A N 1
ATOM 669 C CA . GLN A 1 84 ? 10.195 14.016 -0.312 1 92.81 84 GLN A CA 1
ATOM 670 C C . GLN A 1 84 ? 10.016 14.312 1.174 1 92.81 84 GLN A C 1
ATOM 672 O O . GLN A 1 84 ? 10.211 15.445 1.617 1 92.81 84 GLN A O 1
ATOM 677 N N . LEU A 1 85 ? 9.68 13.297 1.968 1 92.69 85 LEU A N 1
ATOM 678 C CA . LEU A 1 85 ? 9.477 13.445 3.404 1 92.69 85 LEU A CA 1
ATOM 679 C C . LEU A 1 85 ? 10.789 13.789 4.105 1 92.69 85 LEU A C 1
ATOM 681 O O . LEU A 1 85 ? 10.812 14.617 5.016 1 92.69 85 LEU A O 1
ATOM 685 N N . ASP A 1 86 ? 11.812 13.219 3.65 1 92.81 86 ASP A N 1
ATOM 686 C CA . ASP A 1 86 ? 13.133 13.445 4.234 1 92.81 86 ASP A CA 1
ATOM 687 C C . ASP A 1 86 ? 13.641 14.852 3.92 1 92.81 86 ASP A C 1
ATOM 689 O O . ASP A 1 86 ? 14.516 15.375 4.613 1 92.81 86 ASP A O 1
ATOM 693 N N . SER A 1 87 ? 13.133 15.414 2.918 1 90.88 87 SER A N 1
ATOM 694 C CA . SER A 1 87 ? 13.625 16.719 2.477 1 90.88 87 SER A CA 1
ATOM 695 C C . SER A 1 87 ? 12.953 17.844 3.246 1 90.88 87 SER A C 1
ATOM 697 O O . SER A 1 87 ? 13.414 19 3.207 1 90.88 87 SER A O 1
ATOM 699 N N . ILE A 1 88 ? 11.828 17.469 3.729 1 83.75 88 ILE A N 1
ATOM 700 C CA . ILE A 1 88 ? 11.094 18.5 4.473 1 83.75 88 ILE A CA 1
ATOM 701 C C . ILE A 1 88 ? 11.75 18.703 5.836 1 83.75 88 ILE A C 1
ATOM 703 O O . ILE A 1 88 ? 11.992 17.75 6.57 1 83.75 88 ILE A O 1
ATOM 707 N N . LYS A 1 89 ? 12.484 19.984 6.16 1 68.88 89 LYS A N 1
ATOM 708 C CA . LYS A 1 89 ? 13.148 20.438 7.371 1 68.88 89 LYS A CA 1
ATOM 709 C C . LYS A 1 89 ? 12.156 21.094 8.328 1 68.88 89 LYS A C 1
ATOM 711 O O . LYS A 1 89 ? 11.164 21.688 7.891 1 68.88 89 LYS A O 1
ATOM 716 N N . MET B 1 1 ? -14.219 -32.625 -16.266 1 25.2 1 MET B N 1
ATOM 717 C CA . MET B 1 1 ? -14.391 -31.875 -15.023 1 25.2 1 MET B CA 1
ATOM 718 C C . MET B 1 1 ? -13.242 -30.891 -14.82 1 25.2 1 MET B C 1
ATOM 720 O O . MET B 1 1 ? -12.102 -31.312 -14.578 1 25.2 1 MET B O 1
ATOM 724 N N . SER B 1 2 ? -13.047 -30.047 -15.805 1 27.97 2 SER B N 1
ATOM 725 C CA . SER B 1 2 ? -12.109 -28.938 -15.625 1 27.97 2 SER B CA 1
ATOM 726 C C . SER B 1 2 ? -12.227 -28.328 -14.234 1 27.97 2 SER B C 1
ATOM 728 O O . SER B 1 2 ? -13.297 -27.859 -13.836 1 27.97 2 SER B O 1
ATOM 730 N N . ASN B 1 3 ? -11.844 -29.156 -13.195 1 31.55 3 ASN B N 1
ATOM 731 C CA . ASN B 1 3 ? -11.742 -28.547 -11.875 1 31.55 3 ASN B CA 1
ATOM 732 C C . ASN B 1 3 ? -11.422 -27.062 -11.961 1 31.55 3 ASN B C 1
ATOM 734 O O . ASN B 1 3 ? -10.352 -26.672 -12.43 1 31.55 3 ASN B O 1
ATOM 738 N N . SER B 1 4 ? -12.414 -26.281 -12.547 1 34.81 4 SER B N 1
ATOM 739 C CA . SER B 1 4 ? -12.344 -24.844 -12.352 1 34.81 4 SER B CA 1
ATOM 740 C C . SER B 1 4 ? -11.742 -24.5 -10.992 1 34.81 4 SER B C 1
ATOM 742 O O . SER B 1 4 ? -12.352 -24.75 -9.953 1 34.81 4 SER B O 1
ATOM 744 N N . THR B 1 5 ? -10.586 -25.047 -10.656 1 36.88 5 THR B N 1
ATOM 745 C CA . THR B 1 5 ? -9.898 -24.5 -9.492 1 36.88 5 THR B CA 1
ATOM 746 C C . THR B 1 5 ? -10.344 -23.078 -9.219 1 36.88 5 THR B C 1
ATOM 748 O O . THR B 1 5 ? -10.031 -22.172 -10 1 36.88 5 THR B O 1
ATOM 751 N N . ASN B 1 6 ? -11.602 -22.828 -9.047 1 39.34 6 ASN B N 1
ATOM 752 C CA . ASN B 1 6 ? -12.242 -21.641 -8.516 1 39.34 6 ASN B CA 1
ATOM 753 C C . ASN B 1 6 ? -11.32 -20.906 -7.543 1 39.34 6 ASN B C 1
ATOM 755 O O . ASN B 1 6 ? -11.406 -21.094 -6.328 1 39.34 6 ASN B O 1
ATOM 759 N N .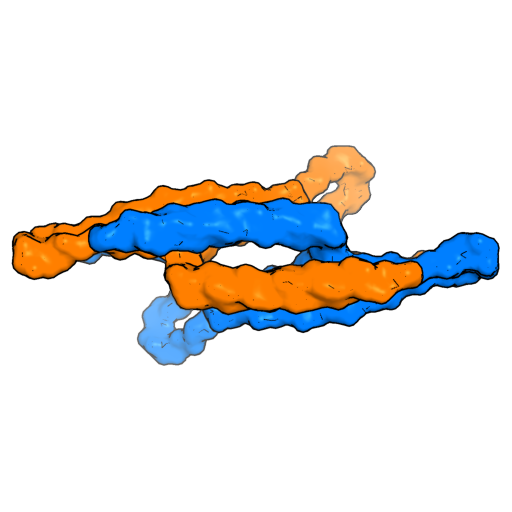 THR B 1 7 ? -10.117 -21.203 -7.523 1 48.91 7 THR B N 1
ATOM 760 C CA . THR B 1 7 ? -9.273 -20.578 -6.512 1 48.91 7 THR B CA 1
ATOM 761 C C . THR B 1 7 ? -9.617 -19.094 -6.359 1 48.91 7 THR B C 1
ATOM 763 O O . THR B 1 7 ? -9.82 -18.391 -7.352 1 48.91 7 THR B O 1
ATOM 766 N N . CYS B 1 8 ? -10.602 -18.781 -5.422 1 55.47 8 CYS B N 1
ATOM 767 C CA . CYS B 1 8 ? -10.984 -17.453 -4.961 1 55.47 8 CYS B CA 1
ATOM 768 C C . CYS B 1 8 ? -9.852 -16.469 -5.16 1 55.47 8 CYS B C 1
ATOM 770 O O . CYS B 1 8 ? -8.844 -16.516 -4.449 1 55.47 8 CYS B O 1
ATOM 772 N N . SER B 1 9 ? -9.68 -16.172 -6.441 1 75.31 9 SER B N 1
ATOM 773 C CA . SER B 1 9 ? -8.633 -15.219 -6.824 1 75.31 9 SER B CA 1
ATOM 774 C C . SER B 1 9 ? -8.797 -13.891 -6.09 1 75.31 9 SER B C 1
ATOM 776 O O . SER B 1 9 ? -9.914 -13.523 -5.711 1 75.31 9 SER B O 1
ATOM 778 N N . LEU B 1 10 ? -7.934 -13.523 -5.305 1 86.38 10 LEU B N 1
ATOM 779 C CA . LEU B 1 10 ? -7.891 -12.219 -4.645 1 86.38 10 LEU B CA 1
ATOM 780 C C . LEU B 1 10 ? -7.883 -11.094 -5.668 1 86.38 10 LEU B C 1
ATOM 782 O O . LEU B 1 10 ? -7.445 -11.281 -6.805 1 86.38 10 LEU B O 1
ATOM 786 N N . PRO B 1 11 ? -8.641 -10.055 -5.312 1 90.12 11 PRO B N 1
ATOM 787 C CA . PRO B 1 11 ? -8.57 -8.891 -6.199 1 90.12 11 PRO B CA 1
ATOM 788 C C . PRO B 1 11 ? -7.137 -8.461 -6.492 1 90.12 11 PRO B C 1
ATOM 790 O O . PRO B 1 11 ? -6.246 -8.656 -5.664 1 90.12 11 PRO B O 1
ATOM 793 N N . ARG B 1 12 ? -6.918 -7.953 -7.715 1 91.62 12 ARG B N 1
ATOM 794 C CA . ARG B 1 12 ? -5.637 -7.355 -8.086 1 91.62 12 ARG B CA 1
ATOM 795 C C . ARG B 1 12 ? -5.672 -5.84 -7.918 1 91.62 12 ARG B C 1
ATOM 797 O O . ARG B 1 12 ? -6.73 -5.223 -8.031 1 91.62 12 ARG B O 1
ATOM 804 N N . MET B 1 13 ? -4.574 -5.297 -7.645 1 93.12 13 MET B N 1
ATOM 805 C CA . MET B 1 13 ? -4.473 -3.84 -7.625 1 93.12 13 MET B CA 1
ATOM 806 C C . MET B 1 13 ? -4.531 -3.273 -9.039 1 93.12 13 MET B C 1
ATOM 808 O O . MET B 1 13 ? -3.807 -3.727 -9.93 1 93.12 13 MET B O 1
ATOM 812 N N . VAL B 1 14 ? -5.406 -2.311 -9.258 1 93.12 14 VAL B N 1
ATOM 813 C CA . VAL B 1 14 ? -5.629 -1.75 -10.586 1 93.12 14 VAL B CA 1
ATOM 814 C C . VAL B 1 14 ? -4.836 -0.455 -10.742 1 93.12 14 VAL B C 1
ATOM 816 O O . VAL B 1 14 ? -4.344 -0.148 -11.828 1 93.12 14 VAL B O 1
ATOM 819 N N . SER B 1 15 ? -4.75 0.279 -9.656 1 94.25 15 SER B N 1
ATOM 820 C CA . SER B 1 15 ? -4.039 1.552 -9.734 1 94.25 15 SER B CA 1
ATOM 821 C C . SER B 1 15 ? -3.523 1.986 -8.367 1 94.25 15 SER B C 1
ATOM 823 O O . SER B 1 15 ? -4.082 1.605 -7.34 1 94.25 15 SER B O 1
ATOM 825 N N . LEU B 1 16 ? -2.4 2.729 -8.398 1 95.06 16 LEU B N 1
ATOM 826 C CA . LEU B 1 16 ? -1.776 3.338 -7.227 1 95.06 16 LEU B CA 1
ATOM 827 C C . LEU B 1 16 ? -1.493 4.816 -7.469 1 95.06 16 LEU B C 1
ATOM 829 O O . LEU B 1 16 ? -0.911 5.184 -8.492 1 95.06 16 LEU B O 1
ATOM 833 N N . ASP B 1 17 ? -2.041 5.66 -6.594 1 95.75 17 ASP B N 1
ATOM 834 C CA . ASP B 1 17 ? -1.776 7.094 -6.637 1 95.75 17 ASP B CA 1
ATOM 835 C C . ASP B 1 17 ? -1.402 7.625 -5.254 1 95.75 17 ASP B C 1
ATOM 837 O O . ASP B 1 17 ? -1.815 7.066 -4.238 1 95.75 17 ASP B O 1
ATOM 841 N N . TRP B 1 18 ? -0.476 8.578 -5.312 1 95.88 18 TRP B N 1
ATOM 842 C CA . TRP B 1 18 ? -0.083 9.18 -4.043 1 95.88 18 TRP B CA 1
ATOM 843 C C . TRP B 1 18 ? 0.078 10.695 -4.184 1 95.88 18 TRP B C 1
ATOM 845 O O . TRP B 1 18 ? 0.298 11.203 -5.285 1 95.88 18 TRP B O 1
ATOM 855 N N . ARG B 1 19 ? -0.19 11.352 -3.203 1 95.69 19 ARG B N 1
ATOM 856 C CA . ARG B 1 19 ? 0.059 12.781 -3.094 1 95.69 19 ARG B CA 1
ATOM 857 C C . ARG B 1 19 ? 0.589 13.141 -1.711 1 95.69 19 ARG B C 1
ATOM 859 O O . ARG B 1 19 ? 0.229 12.508 -0.717 1 95.69 19 ARG B O 1
ATOM 866 N N . MET B 1 20 ? 1.495 14.047 -1.675 1 92.88 20 MET B N 1
ATOM 867 C CA . MET B 1 20 ? 2.021 14.57 -0.419 1 92.88 20 MET B CA 1
ATOM 868 C C . MET B 1 20 ? 1.37 15.906 -0.075 1 92.88 20 MET B C 1
ATOM 870 O O . MET B 1 20 ? 1.168 16.75 -0.953 1 92.88 20 MET B O 1
ATOM 874 N N . ASP B 1 21 ? 0.892 15.969 1.152 1 87.69 21 ASP B N 1
ATOM 875 C CA . ASP B 1 21 ? 0.329 17.219 1.647 1 87.69 21 ASP B CA 1
ATOM 876 C C . ASP B 1 21 ? 1.069 17.703 2.895 1 87.69 21 ASP B C 1
ATOM 878 O O . ASP B 1 21 ? 1.763 16.922 3.551 1 87.69 21 ASP B O 1
ATOM 882 N N . ILE B 1 22 ? 1.108 19.031 3.016 1 86.19 22 ILE B N 1
ATOM 883 C CA . ILE B 1 22 ? 1.759 19.609 4.188 1 86.19 22 ILE B CA 1
ATOM 884 C C . ILE B 1 22 ? 0.711 20.234 5.105 1 86.19 22 ILE B C 1
ATOM 886 O O . ILE B 1 22 ? -0.107 21.047 4.656 1 86.19 22 ILE B O 1
ATOM 890 N N . LYS B 1 23 ? 0.589 19.688 6.27 1 77.31 23 LYS B N 1
ATOM 891 C CA . LYS B 1 23 ? -0.204 20.344 7.305 1 77.31 23 LYS B CA 1
ATOM 892 C C . LYS B 1 23 ? 0.64 21.344 8.094 1 77.31 23 LYS B C 1
ATOM 894 O O . LYS B 1 23 ? 1.827 21.109 8.328 1 77.31 23 LYS B O 1
ATOM 899 N N . THR B 1 24 ? 0.118 22.531 8.242 1 79.12 24 THR B N 1
ATOM 900 C CA . THR B 1 24 ? 0.857 23.562 8.953 1 79.12 24 THR B CA 1
ATOM 901 C C . THR B 1 24 ? 0.237 23.828 10.32 1 79.12 24 THR B C 1
ATOM 903 O O . THR B 1 24 ? -0.983 23.766 10.477 1 79.12 24 THR B O 1
ATOM 906 N N . SER B 1 25 ? 1.105 23.984 11.289 1 75.81 25 SER B N 1
ATOM 907 C CA . SER B 1 25 ? 0.618 24.484 12.578 1 75.81 25 SER B CA 1
ATOM 908 C C . SER B 1 25 ? 0.458 26 12.562 1 75.81 25 SER B C 1
ATOM 910 O O . SER B 1 25 ? 1.202 26.703 11.875 1 75.81 25 SER B O 1
ATOM 912 N N . SER B 1 26 ? -0.725 26.484 13.039 1 76.81 26 SER B N 1
ATOM 913 C CA . SER B 1 26 ? -0.954 27.922 13.094 1 76.81 26 SER B CA 1
ATOM 914 C C . SER B 1 26 ? -0.316 28.531 14.336 1 76.81 26 SER B C 1
ATOM 916 O O . SER B 1 26 ? -0.3 29.766 14.5 1 76.81 26 SER B O 1
ATOM 918 N N . ASP B 1 27 ? 0.037 27.703 15.242 1 75.81 27 ASP B N 1
ATOM 919 C CA . ASP B 1 27 ? 0.68 28.266 16.438 1 75.81 27 ASP B CA 1
ATOM 920 C C . ASP B 1 27 ? 2.02 28.906 16.078 1 75.81 27 ASP B C 1
ATOM 922 O O . ASP B 1 27 ? 2.896 28.25 15.508 1 75.81 27 ASP B O 1
ATOM 926 N N . VAL B 1 28 ? 2.201 30.266 16.375 1 73.56 28 VAL B N 1
ATOM 927 C CA . VAL B 1 28 ? 3.338 31.094 15.984 1 73.56 28 VAL B CA 1
ATOM 928 C C . VAL B 1 28 ? 4.629 30.484 16.531 1 73.56 28 VAL B C 1
ATOM 930 O O . VAL B 1 28 ? 5.676 30.547 15.883 1 73.56 28 VAL B O 1
ATOM 933 N N . MET B 1 29 ? 4.676 29.859 17.562 1 85.44 29 MET B N 1
ATOM 934 C CA . MET B 1 29 ? 5.898 29.344 18.188 1 85.44 29 MET B CA 1
ATOM 935 C C . MET B 1 29 ? 6.195 27.922 17.734 1 85.44 29 MET B C 1
ATOM 937 O O . MET B 1 29 ? 7.312 27.438 17.891 1 85.44 29 MET B O 1
ATOM 941 N N . SER B 1 30 ? 5.297 27.297 17.266 1 74.25 30 SER B N 1
ATOM 942 C CA . SER B 1 30 ? 5.441 25.875 16.938 1 74.25 30 SER B CA 1
ATOM 943 C C . SER B 1 30 ? 5.086 25.609 15.484 1 74.25 30 SER B C 1
ATOM 945 O O . SER B 1 30 ? 4.641 24.516 15.141 1 74.25 30 SER B O 1
ATOM 947 N N . ARG B 1 31 ? 5.328 26.578 14.609 1 77.94 31 ARG B N 1
ATOM 948 C CA . ARG B 1 31 ? 4.914 26.438 13.211 1 77.94 31 ARG B CA 1
ATOM 949 C C . ARG B 1 31 ? 5.75 25.391 12.5 1 77.94 31 ARG B C 1
ATOM 951 O O . ARG B 1 31 ? 6.914 25.625 12.164 1 77.94 31 ARG B O 1
ATOM 958 N N . MET B 1 32 ? 5.25 24.047 12.688 1 76.5 32 MET B N 1
ATOM 959 C CA . MET B 1 32 ? 5.93 22.953 11.977 1 76.5 32 MET B CA 1
ATOM 960 C C . MET B 1 32 ? 5.066 22.438 10.836 1 76.5 32 MET B C 1
ATOM 962 O O . MET B 1 32 ? 3.842 22.359 10.961 1 76.5 32 MET B O 1
ATOM 966 N N . ASN B 1 33 ? 5.723 22.469 9.758 1 78.69 33 ASN B N 1
ATOM 967 C CA . ASN B 1 33 ? 5.078 21.797 8.641 1 78.69 33 ASN B CA 1
ATOM 968 C C . ASN B 1 33 ? 5.215 20.281 8.742 1 78.69 33 ASN B C 1
ATOM 970 O O . ASN B 1 33 ? 6.328 19.75 8.727 1 78.69 33 ASN B O 1
ATOM 974 N N . VAL B 1 34 ? 4.066 19.562 9.016 1 81.12 34 VAL B N 1
ATOM 975 C CA . VAL B 1 34 ? 4.09 18.094 9.078 1 81.12 34 VAL B CA 1
ATOM 976 C C . VAL B 1 34 ? 3.58 17.516 7.758 1 81.12 34 VAL B C 1
ATOM 978 O O . VAL B 1 34 ? 2.389 17.609 7.453 1 81.12 34 VAL B O 1
ATOM 981 N N . PRO B 1 35 ? 4.516 17.047 6.996 1 86.75 35 PRO B N 1
ATOM 982 C CA . PRO B 1 35 ? 4.051 16.422 5.758 1 86.75 35 PRO B CA 1
ATOM 983 C C . PRO B 1 35 ? 3.254 15.148 6.012 1 86.75 35 PRO B C 1
ATOM 985 O O . PRO B 1 35 ? 3.51 14.438 6.988 1 86.75 35 PRO B O 1
ATOM 988 N N . SER B 1 36 ? 2.25 14.938 5.246 1 86.75 36 SER B N 1
ATOM 989 C CA . SER B 1 36 ? 1.475 13.703 5.258 1 86.75 36 SER B CA 1
ATOM 990 C C . SER B 1 36 ? 1.258 13.172 3.848 1 86.75 36 SER B C 1
ATOM 992 O O . SER B 1 36 ? 1.16 13.945 2.895 1 86.75 36 SER B O 1
ATOM 994 N N . VAL B 1 37 ? 1.271 11.922 3.775 1 94 37 VAL B N 1
ATOM 995 C CA . VAL B 1 37 ? 1.116 11.289 2.469 1 94 37 VAL B CA 1
ATOM 996 C C . VAL B 1 37 ? -0.271 10.664 2.357 1 94 37 VAL B C 1
ATOM 998 O O . VAL B 1 37 ? -0.7 9.93 3.252 1 94 37 VAL B O 1
ATOM 1001 N N . LEU B 1 38 ? -0.98 11.039 1.309 1 94.94 38 LEU B N 1
ATOM 1002 C CA . LEU B 1 38 ? -2.252 10.406 0.98 1 94.94 38 LEU B CA 1
ATOM 1003 C C . LEU B 1 38 ? -2.066 9.336 -0.097 1 94.94 38 LEU B C 1
ATOM 1005 O O . LEU B 1 38 ? -1.581 9.633 -1.191 1 94.94 38 LEU B O 1
ATOM 1009 N N . PHE B 1 39 ? -2.381 8.141 0.302 1 95.56 39 PHE B N 1
ATOM 1010 C CA . PHE B 1 39 ? -2.275 7.047 -0.652 1 95.56 39 PHE B CA 1
ATOM 1011 C C . PHE B 1 39 ? -3.654 6.605 -1.126 1 95.56 39 PHE B C 1
ATOM 1013 O O . PHE B 1 39 ? -4.574 6.449 -0.319 1 95.56 39 PHE B O 1
ATOM 1020 N N . LYS B 1 40 ? -3.752 6.391 -2.398 1 95.75 40 LYS B N 1
ATOM 1021 C CA . LYS B 1 40 ? -4.973 5.895 -3.025 1 95.75 40 LYS B CA 1
ATOM 1022 C C . LYS B 1 40 ? -4.719 4.594 -3.781 1 95.75 40 LYS B C 1
ATOM 1024 O O . LYS B 1 40 ? -3.875 4.547 -4.68 1 95.75 40 LYS B O 1
ATOM 1029 N N . LEU B 1 41 ? -5.449 3.531 -3.363 1 95.81 41 LEU B N 1
ATOM 1030 C CA . LEU B 1 41 ? -5.383 2.234 -4.027 1 95.81 41 LEU B CA 1
ATOM 1031 C C . LEU B 1 41 ? -6.719 1.889 -4.68 1 95.81 41 LEU B C 1
ATOM 1033 O O . LEU B 1 41 ? -7.773 2.051 -4.066 1 95.81 41 LEU B O 1
ATOM 1037 N N . GLU B 1 42 ? -6.652 1.516 -5.863 1 95.12 42 GLU B N 1
ATOM 1038 C CA . GLU B 1 42 ? -7.805 0.929 -6.535 1 95.12 42 GLU B CA 1
ATOM 1039 C C . GLU B 1 42 ? -7.629 -0.574 -6.727 1 95.12 42 GLU B C 1
ATOM 1041 O O . GLU B 1 42 ? -6.621 -1.021 -7.285 1 95.12 42 GLU B O 1
ATOM 1046 N N . VAL B 1 43 ? -8.57 -1.348 -6.195 1 94.19 43 VAL B N 1
ATOM 1047 C CA . VAL B 1 43 ? -8.523 -2.803 -6.285 1 94.19 43 VAL B CA 1
ATOM 1048 C C . VAL B 1 43 ? -9.742 -3.312 -7.047 1 94.19 43 VAL B C 1
ATOM 1050 O O . VAL B 1 43 ? -10.805 -2.686 -7.02 1 94.19 43 VAL B O 1
ATOM 1053 N N . GLU B 1 44 ? -9.523 -4.441 -7.793 1 90.88 44 GLU B N 1
ATOM 1054 C CA . GLU B 1 44 ? -10.656 -5.051 -8.477 1 90.88 44 GLU B CA 1
ATOM 1055 C C . GLU B 1 44 ? -11.781 -5.371 -7.496 1 90.88 44 GLU B C 1
ATOM 1057 O O . GLU B 1 44 ? -11.531 -5.844 -6.387 1 90.88 44 GLU B O 1
ATOM 1062 N N . ASP B 1 45 ? -12.984 -4.895 -7.871 1 87.12 45 ASP B N 1
ATOM 1063 C CA . ASP B 1 45 ? -14.141 -5.234 -7.051 1 87.12 45 ASP B CA 1
ATOM 1064 C C . ASP B 1 45 ? -14.711 -6.598 -7.441 1 87.12 45 ASP B C 1
ATOM 1066 O O . ASP B 1 45 ? -15.5 -6.699 -8.383 1 87.12 45 ASP B O 1
ATOM 1070 N N . LYS B 1 46 ? -14.297 -7.586 -6.672 1 77.69 46 LYS B N 1
ATOM 1071 C CA . LYS B 1 46 ? -14.711 -8.945 -7.023 1 77.69 46 LYS B CA 1
ATOM 1072 C C . LYS B 1 46 ? -16.062 -9.281 -6.414 1 77.69 46 LYS B C 1
ATOM 1074 O O . LYS B 1 46 ? -16.703 -10.266 -6.809 1 77.69 46 LYS B O 1
ATOM 1079 N N . ASP B 1 47 ? -16.359 -8.578 -5.43 1 74.06 47 ASP B N 1
ATOM 1080 C CA . ASP B 1 47 ? -17.641 -8.844 -4.793 1 74.06 47 ASP B CA 1
ATOM 1081 C C . ASP B 1 47 ? -18.797 -8.43 -5.695 1 74.06 47 ASP B C 1
ATOM 1083 O O . ASP B 1 47 ? -19.922 -8.922 -5.543 1 74.06 47 ASP B O 1
ATOM 1087 N N . ASN B 1 48 ? -18.484 -7.398 -6.504 1 64.5 48 ASN B N 1
ATOM 1088 C CA . ASN B 1 48 ? -19.578 -6.906 -7.34 1 64.5 48 ASN B CA 1
ATOM 1089 C C . ASN B 1 48 ? -19.469 -7.445 -8.766 1 64.5 48 ASN B C 1
ATOM 1091 O O . ASN B 1 48 ? -19.734 -6.719 -9.727 1 64.5 48 ASN B O 1
ATOM 1095 N N . LYS B 1 49 ? -18.766 -8.656 -8.883 1 54.38 49 LYS B N 1
ATOM 1096 C CA . LYS B 1 49 ? -18.781 -9.18 -10.25 1 54.38 49 LYS B CA 1
ATOM 1097 C C . LYS B 1 49 ? -20.188 -9.094 -10.844 1 54.38 49 LYS B C 1
ATOM 1099 O O . LYS B 1 49 ? -21.156 -9.609 -10.258 1 54.38 49 LYS B O 1
ATOM 1104 N N . VAL B 1 50 ? -20.516 -8.023 -11.406 1 52.53 50 VAL B N 1
ATOM 1105 C CA . VAL B 1 50 ? -21.75 -7.992 -12.188 1 52.53 50 VAL B CA 1
ATOM 1106 C C . VAL B 1 50 ? -21.828 -9.242 -13.062 1 52.53 50 VAL B C 1
ATOM 1108 O O . VAL B 1 50 ? -20.859 -9.617 -13.719 1 52.53 50 VAL B O 1
ATOM 1111 N N . ILE B 1 51 ? -22.688 -10.086 -12.852 1 52.75 51 ILE B N 1
ATOM 1112 C CA . ILE B 1 51 ? -23.141 -11.219 -13.648 1 52.75 51 ILE B CA 1
ATOM 1113 C C . ILE B 1 51 ? -23 -10.883 -15.141 1 52.75 51 ILE B C 1
ATOM 1115 O O . ILE B 1 51 ? -22.781 -11.773 -15.961 1 52.75 51 ILE B O 1
ATOM 1119 N N . ASP B 1 52 ? -23.469 -9.656 -15.562 1 52.19 52 ASP B N 1
ATOM 1120 C CA . ASP B 1 52 ? -23.656 -9.531 -17 1 52.19 52 ASP B CA 1
ATOM 1121 C C . ASP B 1 52 ? -22.312 -9.242 -17.688 1 52.19 52 ASP B C 1
ATOM 1123 O O . ASP B 1 52 ? -21.453 -8.57 -17.125 1 52.19 52 ASP B O 1
ATOM 1127 N N . GLN B 1 53 ? -21.922 -10 -18.656 1 54.12 53 GLN B N 1
ATOM 1128 C CA . GLN B 1 53 ? -20.797 -10.055 -19.594 1 54.12 53 GLN B CA 1
ATOM 1129 C C . GLN B 1 53 ? -20.203 -8.664 -19.812 1 54.12 53 GLN B C 1
ATOM 1131 O O . GLN B 1 53 ? -19.016 -8.531 -20.078 1 54.12 53 GLN B O 1
ATOM 1136 N N . ASP B 1 54 ? -21.016 -7.617 -19.984 1 53.44 54 ASP B N 1
ATOM 1137 C CA . ASP B 1 54 ? -20.641 -6.285 -20.453 1 53.44 54 ASP B CA 1
ATOM 1138 C C . ASP B 1 54 ? -20.062 -5.445 -19.312 1 53.44 54 ASP B C 1
ATOM 1140 O O . ASP B 1 54 ? -20 -4.219 -19.422 1 53.44 54 ASP B O 1
ATOM 1144 N N . GLU B 1 55 ? -20.047 -5.965 -18.141 1 54.88 55 GLU B N 1
ATOM 1145 C CA . GLU B 1 55 ? -20 -5.07 -17 1 54.88 55 GLU B CA 1
ATOM 1146 C C . GLU B 1 55 ? -18.562 -4.629 -16.688 1 54.88 55 GLU B C 1
ATOM 1148 O O . GLU B 1 55 ? -17.625 -5.41 -16.844 1 54.88 55 GLU B O 1
ATOM 1153 N N . GLU B 1 56 ? -18.312 -3.355 -16.781 1 63.81 56 GLU B N 1
ATOM 1154 C CA . GLU B 1 56 ? -17.172 -2.512 -16.453 1 63.81 56 GLU B CA 1
ATOM 1155 C C . GLU B 1 56 ? -16.484 -2.996 -15.18 1 63.81 56 GLU B C 1
ATOM 1157 O O . GLU B 1 56 ? -17.141 -3.344 -14.203 1 63.81 56 GLU B O 1
ATOM 1162 N N . GLN B 1 57 ? -15.359 -3.549 -15.32 1 70.94 57 GLN B N 1
ATOM 1163 C CA . GLN B 1 57 ? -14.523 -3.867 -14.172 1 70.94 57 GLN B CA 1
ATOM 1164 C C . GLN B 1 57 ? -14.641 -2.797 -13.094 1 70.94 57 GLN B C 1
ATOM 1166 O O . GLN B 1 57 ? -14.227 -1.653 -13.289 1 70.94 57 GLN B O 1
ATOM 1171 N N . LYS B 1 58 ? -15.508 -3.09 -12.102 1 83.88 58 LYS B N 1
ATOM 1172 C CA . LYS B 1 58 ? -15.672 -2.16 -10.992 1 83.88 58 LYS B CA 1
ATOM 1173 C C . LYS B 1 58 ? -14.492 -2.244 -10.031 1 83.88 58 LYS B C 1
ATOM 1175 O O . LYS B 1 58 ? -13.867 -3.299 -9.891 1 83.88 58 LYS B O 1
ATOM 1180 N N . THR B 1 59 ? -14.078 -1.064 -9.539 1 90.44 59 THR B N 1
ATOM 1181 C CA . THR B 1 59 ? -12.938 -1.005 -8.625 1 90.44 59 THR B CA 1
ATOM 1182 C C . THR B 1 59 ? -13.375 -0.494 -7.258 1 90.44 59 THR B C 1
ATOM 1184 O O . THR B 1 59 ? -14.414 0.155 -7.133 1 90.44 59 THR B O 1
ATOM 1187 N N . LYS B 1 60 ? -12.812 -0.981 -6.219 1 89.81 60 LYS B N 1
ATOM 1188 C CA . LYS B 1 60 ? -12.891 -0.433 -4.867 1 89.81 60 LYS B CA 1
ATOM 1189 C C . LYS B 1 60 ? -11.703 0.47 -4.566 1 89.81 60 LYS B C 1
ATOM 1191 O O . LYS B 1 60 ? -10.547 0.072 -4.758 1 89.81 60 LYS B O 1
ATOM 1196 N N . THR B 1 61 ? -12.031 1.64 -4.223 1 93.19 61 THR B N 1
ATOM 1197 C CA . THR B 1 61 ? -11 2.629 -3.938 1 93.19 61 THR B CA 1
ATOM 1198 C C . THR B 1 61 ? -10.781 2.764 -2.434 1 93.19 61 THR B C 1
ATOM 1200 O O . THR B 1 61 ? -11.742 2.863 -1.668 1 93.19 61 THR B O 1
ATOM 1203 N N . VAL B 1 62 ? -9.484 2.695 -2.064 1 93.19 62 VAL B N 1
ATOM 1204 C CA . VAL B 1 62 ? -9.133 2.928 -0.669 1 93.19 62 VAL B CA 1
ATOM 1205 C C . VAL B 1 62 ? -8.141 4.086 -0.575 1 93.19 62 VAL B C 1
ATOM 1207 O O . VAL B 1 62 ? -7.117 4.09 -1.267 1 93.19 62 VAL B O 1
ATOM 1210 N N . ILE B 1 63 ? -8.445 5.094 0.166 1 93.94 63 ILE B N 1
ATOM 1211 C CA . ILE B 1 63 ? -7.559 6.234 0.396 1 93.94 63 ILE B CA 1
ATOM 1212 C C . ILE B 1 63 ? -7.215 6.328 1.881 1 93.94 63 ILE B C 1
ATOM 1214 O O . ILE B 1 63 ? -8.102 6.293 2.734 1 93.94 63 ILE B O 1
ATOM 1218 N N . PHE B 1 64 ? -5.965 6.43 2.133 1 93.5 64 PHE B N 1
ATOM 1219 C CA . PHE B 1 64 ? -5.535 6.465 3.525 1 93.5 64 PHE B CA 1
ATOM 1220 C C . PHE B 1 64 ? -4.27 7.297 3.684 1 93.5 64 PHE B C 1
ATOM 1222 O O . PHE B 1 64 ? -3.574 7.57 2.701 1 93.5 64 PHE B O 1
ATOM 1229 N N . GLU B 1 65 ? -4.059 7.75 4.848 1 93.62 65 GLU B N 1
ATOM 1230 C CA . GLU B 1 65 ? -2.908 8.602 5.152 1 93.62 65 GLU B CA 1
ATOM 1231 C C . GLU B 1 65 ? -1.754 7.781 5.723 1 93.62 65 GLU B C 1
ATOM 1233 O O . GLU B 1 65 ? -1.969 6.871 6.523 1 93.62 65 GLU B O 1
ATOM 1238 N N . LEU B 1 66 ? -0.547 8.07 5.289 1 94.19 66 LEU B N 1
ATOM 1239 C CA . LEU B 1 66 ? 0.677 7.465 5.797 1 94.19 66 LEU B CA 1
ATOM 1240 C C . LEU B 1 66 ? 1.594 8.523 6.41 1 94.19 66 LEU B C 1
ATOM 1242 O O . LEU B 1 66 ? 1.703 9.633 5.883 1 94.19 66 LEU B O 1
ATOM 1246 N N . ASN B 1 67 ? 2.168 8.125 7.469 1 89.56 67 ASN B N 1
ATOM 1247 C CA . ASN B 1 67 ? 3.252 8.953 7.988 1 89.56 67 ASN B CA 1
ATOM 1248 C C . ASN B 1 67 ? 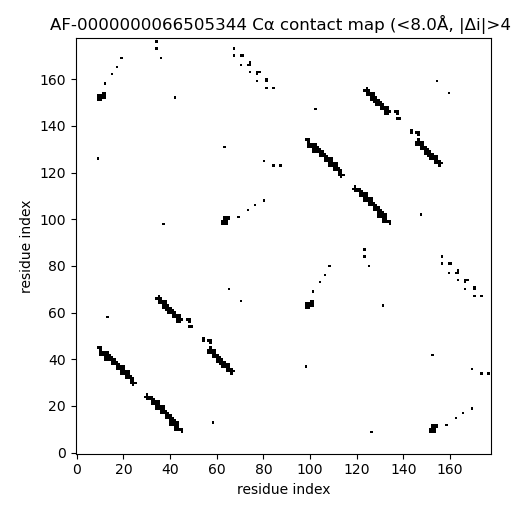4.617 8.391 7.609 1 89.56 67 ASN B C 1
ATOM 1250 O O . ASN B 1 67 ? 4.707 7.359 6.941 1 89.56 67 ASN B O 1
ATOM 1254 N N . LYS B 1 68 ? 5.645 9.102 7.996 1 92.38 68 LYS B N 1
ATOM 1255 C CA . LYS B 1 68 ? 7.004 8.719 7.617 1 92.38 68 LYS B CA 1
ATOM 1256 C C . LYS B 1 68 ? 7.332 7.312 8.109 1 92.38 68 LYS B C 1
ATOM 1258 O O . LYS B 1 68 ? 7.887 6.504 7.367 1 92.38 68 LYS B O 1
ATOM 1263 N N . GLU B 1 69 ? 6.957 7.055 9.289 1 93.38 69 GLU B N 1
ATOM 1264 C CA . GLU B 1 69 ? 7.23 5.742 9.867 1 93.38 69 GLU B CA 1
ATOM 1265 C C . GLU B 1 69 ? 6.523 4.637 9.094 1 93.38 69 GLU B C 1
ATOM 1267 O O . GLU B 1 69 ? 7.109 3.584 8.828 1 93.38 69 GLU B O 1
ATOM 1272 N N . THR B 1 70 ?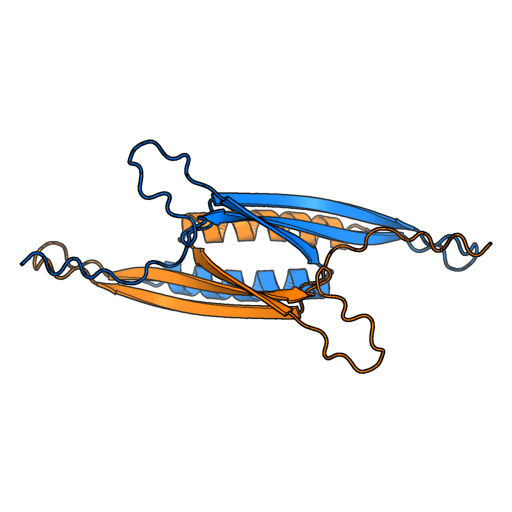 5.297 4.883 8.766 1 94.5 70 THR B N 1
ATOM 1273 C CA . THR B 1 70 ? 4.523 3.889 8.031 1 94.5 70 THR B CA 1
ATOM 1274 C C . THR B 1 70 ? 5.086 3.693 6.629 1 94.5 70 THR B C 1
ATOM 1276 O O . THR B 1 70 ? 5.16 2.566 6.133 1 94.5 70 THR B O 1
ATOM 1279 N N . VAL B 1 71 ? 5.484 4.723 5.992 1 95.94 71 VAL B N 1
ATOM 1280 C CA . VAL B 1 71 ? 6.113 4.648 4.68 1 95.94 71 VAL B CA 1
ATOM 1281 C C . VAL B 1 71 ? 7.363 3.779 4.75 1 95.94 71 VAL B C 1
ATOM 1283 O O . VAL B 1 71 ? 7.551 2.879 3.928 1 95.94 71 VAL B O 1
ATOM 1286 N N . ASN B 1 72 ? 8.188 3.99 5.777 1 96.69 72 ASN B N 1
ATOM 1287 C CA . ASN B 1 72 ? 9.414 3.215 5.941 1 96.69 72 ASN B CA 1
ATOM 1288 C C . ASN B 1 72 ? 9.117 1.731 6.141 1 96.69 72 ASN B C 1
ATOM 1290 O O . ASN B 1 72 ? 9.82 0.875 5.609 1 96.69 72 ASN B O 1
ATOM 1294 N N . THR B 1 73 ? 8.102 1.448 6.906 1 96.94 73 THR B N 1
ATOM 1295 C CA . THR B 1 73 ? 7.703 0.064 7.148 1 96.94 73 THR B CA 1
ATOM 1296 C C . THR B 1 73 ? 7.25 -0.603 5.852 1 96.94 73 THR B C 1
ATOM 1298 O O . THR B 1 73 ? 7.621 -1.745 5.574 1 96.94 73 THR B O 1
ATOM 1301 N N . MET B 1 74 ? 6.461 0.147 5.074 1 97.25 74 MET B N 1
ATOM 1302 C CA . MET B 1 74 ? 5.988 -0.375 3.795 1 97.25 74 MET B CA 1
ATOM 1303 C C . MET B 1 74 ? 7.156 -0.624 2.844 1 97.25 74 MET B C 1
ATOM 1305 O O . MET B 1 74 ? 7.207 -1.657 2.174 1 97.25 74 MET B O 1
ATOM 1309 N N . LEU B 1 75 ? 8.109 0.27 2.828 1 97.88 75 LEU B N 1
ATOM 1310 C CA . LEU B 1 75 ? 9.297 0.128 1.992 1 97.88 75 LEU B CA 1
ATOM 1311 C C . LEU B 1 75 ? 10.086 -1.119 2.377 1 97.88 75 LEU B C 1
ATOM 1313 O O . LEU B 1 75 ? 10.453 -1.917 1.512 1 97.88 75 LEU B O 1
ATOM 1317 N N . ASP B 1 76 ? 10.234 -1.272 3.605 1 97.5 76 ASP B N 1
ATOM 1318 C CA . ASP B 1 76 ? 10.969 -2.438 4.09 1 97.5 76 ASP B CA 1
ATOM 1319 C C . ASP B 1 76 ? 10.273 -3.734 3.674 1 97.5 76 ASP B C 1
ATOM 1321 O O . ASP B 1 76 ? 10.93 -4.676 3.223 1 97.5 76 ASP B O 1
ATOM 1325 N N . SER B 1 77 ? 9.008 -3.811 3.883 1 96.81 77 SER B N 1
ATOM 1326 C CA . SER B 1 77 ? 8.227 -5.004 3.561 1 96.81 77 SER B CA 1
ATOM 1327 C C . SER B 1 77 ? 8.281 -5.312 2.068 1 96.81 77 SER B C 1
ATOM 1329 O O . SER B 1 77 ? 8.516 -6.457 1.675 1 96.81 77 SER B O 1
ATOM 1331 N N . LEU B 1 78 ? 8.125 -4.258 1.236 1 97.5 78 LEU B N 1
ATOM 1332 C CA . LEU B 1 78 ? 8.094 -4.445 -0.21 1 97.5 78 LEU B CA 1
ATOM 1333 C C . LEU B 1 78 ? 9.477 -4.809 -0.743 1 97.5 78 LEU B C 1
ATOM 1335 O O . LEU B 1 78 ? 9.594 -5.578 -1.699 1 97.5 78 LEU B O 1
ATOM 1339 N N . GLU B 1 79 ? 10.492 -4.238 -0.108 1 97.44 79 GLU B N 1
ATOM 1340 C CA . GLU B 1 79 ? 11.852 -4.617 -0.487 1 97.44 79 GLU B CA 1
ATOM 1341 C C . GLU B 1 79 ? 12.102 -6.098 -0.221 1 97.44 79 GLU B C 1
ATOM 1343 O O . GLU B 1 79 ? 12.711 -6.789 -1.042 1 97.44 79 GLU B O 1
ATOM 1348 N N . PHE B 1 80 ? 11.68 -6.633 0.934 1 96.88 80 PHE B 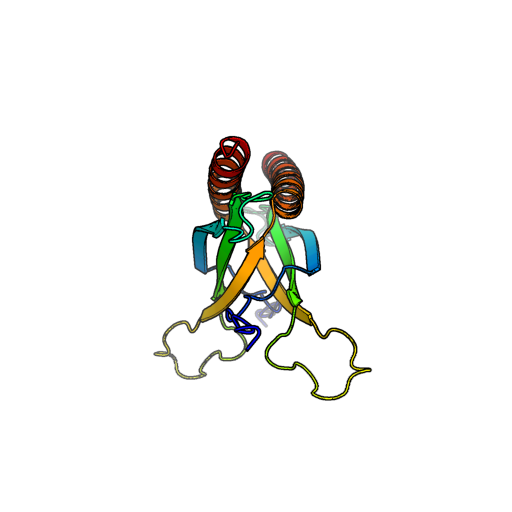N 1
ATOM 1349 C CA . PHE B 1 80 ? 11.812 -8.047 1.266 1 96.88 80 PHE B CA 1
ATOM 1350 C C . PHE B 1 80 ? 11.078 -8.914 0.245 1 96.88 80 PHE B C 1
ATOM 1352 O O . PHE B 1 80 ? 11.633 -9.906 -0.241 1 96.88 80 PHE B O 1
ATOM 1359 N N . VAL B 1 81 ? 9.906 -8.469 -0.035 1 96.69 81 VAL B N 1
ATOM 1360 C CA . VAL B 1 81 ? 9.078 -9.211 -0.982 1 96.69 81 VAL B CA 1
ATOM 1361 C C . VAL B 1 81 ? 9.75 -9.234 -2.354 1 96.69 81 VAL B C 1
ATOM 1363 O O . VAL B 1 81 ? 9.844 -10.281 -2.994 1 96.69 81 VAL B O 1
ATOM 1366 N N . LYS B 1 82 ? 10.195 -8.078 -2.801 1 96.06 82 LYS B N 1
ATOM 1367 C CA . LYS B 1 82 ? 10.898 -7.988 -4.078 1 96.06 82 LYS B CA 1
ATOM 1368 C C . LYS B 1 82 ? 12.086 -8.938 -4.121 1 96.06 82 LYS B C 1
ATOM 1370 O O . LYS B 1 82 ? 12.297 -9.633 -5.113 1 96.06 82 LYS B O 1
ATOM 1375 N N . ASN B 1 83 ? 12.828 -8.906 -3.068 1 96.06 83 ASN B N 1
ATOM 1376 C CA . ASN B 1 83 ? 13.984 -9.789 -2.998 1 96.06 83 ASN B CA 1
ATOM 1377 C C . ASN B 1 83 ? 13.578 -11.258 -3.135 1 96.06 83 ASN B C 1
ATOM 1379 O O . ASN B 1 83 ? 14.266 -12.039 -3.797 1 96.06 83 ASN B O 1
ATOM 1383 N N . GLN B 1 84 ? 12.469 -11.617 -2.426 1 92.88 84 GLN B N 1
ATOM 1384 C CA . GLN B 1 84 ? 11.961 -12.984 -2.5 1 92.88 84 GLN B CA 1
ATOM 1385 C C . GLN B 1 84 ? 11.516 -13.328 -3.92 1 92.88 84 GLN B C 1
ATOM 1387 O O . GLN B 1 84 ? 11.789 -14.422 -4.41 1 92.88 84 GLN B O 1
ATOM 1392 N N . LEU B 1 85 ? 10.883 -12.383 -4.613 1 92.69 85 LEU B N 1
ATOM 1393 C CA . LEU B 1 85 ? 10.406 -12.578 -5.98 1 92.69 85 LEU B CA 1
ATOM 1394 C C . LEU B 1 85 ? 11.586 -12.742 -6.941 1 92.69 85 LEU B C 1
ATOM 1396 O O . LEU B 1 85 ? 11.531 -13.578 -7.852 1 92.69 85 LEU B O 1
ATOM 1400 N N . ASP B 1 86 ? 12.578 -12.016 -6.695 1 92.81 86 ASP B N 1
ATOM 1401 C CA . ASP B 1 86 ? 13.758 -12.062 -7.547 1 92.81 86 ASP B CA 1
ATOM 1402 C C . ASP B 1 86 ? 14.523 -13.375 -7.359 1 92.81 86 ASP B C 1
ATOM 1404 O O . ASP B 1 86 ? 15.305 -13.773 -8.227 1 92.81 86 ASP B O 1
ATOM 1408 N N . SER B 1 87 ? 14.336 -13.992 -6.293 1 91.12 87 SER B N 1
ATOM 1409 C CA . SER B 1 87 ? 15.102 -15.195 -5.98 1 91.12 87 SER B CA 1
ATOM 1410 C C . SER B 1 87 ? 14.453 -16.438 -6.602 1 91.12 87 SER B C 1
ATOM 1412 O O . SER B 1 87 ? 15.078 -17.5 -6.668 1 91.12 87 SER B O 1
ATOM 1414 N N . ILE B 1 88 ? 13.203 -16.234 -6.836 1 83.88 88 ILE B N 1
ATOM 1415 C CA . ILE B 1 88 ? 12.5 -17.359 -7.426 1 83.88 88 ILE B CA 1
ATOM 1416 C C . ILE B 1 88 ? 12.883 -17.5 -8.891 1 83.88 88 ILE B C 1
ATOM 1418 O O . ILE B 1 88 ? 12.812 -16.531 -9.656 1 83.88 88 ILE B O 1
ATOM 1422 N N . LYS B 1 89 ? 13.727 -18.656 -9.367 1 69.25 89 LYS B N 1
ATOM 1423 C CA . LYS B 1 89 ? 14.188 -19.031 -10.695 1 69.25 89 LYS B CA 1
ATOM 1424 C C . LYS B 1 89 ? 13.141 -19.875 -11.43 1 69.25 89 LYS B C 1
ATOM 1426 O O . LYS B 1 89 ? 12.367 -20.594 -10.797 1 69.25 89 LYS B O 1
#

InterPro domains:
  IPR017920 COMM domain [PF07258] (9-79)
  IPR017920 COMM domain [PS51269] (12-89)
  IPR037360 COMM domain-containing protein 9 [PTHR15663] (4-87)

Sequence (178 aa):
MSNSTNTCSLPRMVSLDWRMDIKTSSDVMSRMNVPSVLFKLEVEDKDNKVIDQDEEQKTKTVIFELNKETVNTMLDSLEFVKNQLDSIKMSNSTNTCSLPRMVSLDWRMDIKTSSDVMSRMNVPSVLFKLEVEDKDNKVIDQDEEQKTKTVIFELNKETVNTMLDSLEFVKNQLDSIK

Radius of gyration: 19.87 Å; Cα contacts (8 Å, |Δi|>4): 267; chains: 2; bounding box: 39×63×44 Å

Foldseek 3Di:
DPVPCVVVDFWDWDDKDKDKDWDFDPPPVPTDTFIKMKIKIWTFDPVPPPPDPPDDRDTDIDIDIDHPVRVVVVVVVVVVVVVVVVPPD/DPVPCVVVDFWDWDDKDKDKDWDFDPPPVPTDTFIKMKIKIWTFDPVPPPPDPPDDRDTDIDIDIDHPVRVVVVVVVVVVVVVVVVPPD

pLDDT: mean 81.13, std 18.76, range [24.58, 97.88]

Organism: Dictyostelium discoideum (NCBI:txid44689)

Solvent-accessible surface area (backbone atoms only — not comparable to full-atom values): 10553 Å² total; per-residue (Å²): 127,78,74,68,73,69,63,84,70,61,29,38,66,73,44,80,48,73,48,78,44,71,46,68,45,82,48,87,88,60,61,42,70,48,69,37,33,41,37,37,39,28,27,45,33,68,88,63,61,58,84,56,89,83,56,72,85,47,65,43,77,48,62,30,36,40,46,72,68,54,48,52,54,50,46,52,54,51,51,52,48,49,53,54,57,69,64,62,124,128,79,73,67,75,69,62,82,71,61,28,39,64,74,47,80,47,74,46,79,44,71,46,69,45,84,50,85,88,60,61,44,70,49,68,35,32,42,38,35,39,28,26,45,33,68,88,62,59,58,84,57,88,84,55,72,87,47,66,43,76,47,62,29,37,40,47,72,68,54,49,52,53,51,48,52,53,52,52,52,49,49,53,55,57,68,64,61,125